Protein AF-A0A6P0YEW1-F1 (a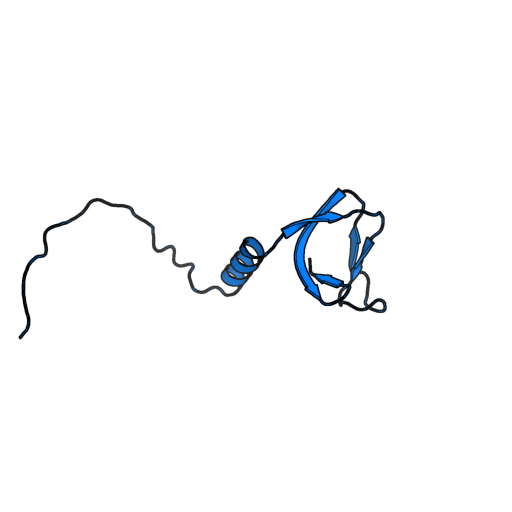fdb_monomer)

Secondary structure (DSSP, 8-state):
----S--------------S-TT-HHHHHHHHHHHT-EEEE--SSSEEEESSSSTTSPEEEEE-TT-EEEE-EEETTEEE-

Sequence (81 aa):
MKSLITLLSIFLISLNTESGLAQNPEYQYQIEVEMNTICSLINDNNVNIRQRPDASSPIITQLNREDRVRVIRRTGNWIHI

Solvent-accessible surface area (backbone atoms only — not comparable to full-atom values): 5440 Å² total; per-residue (Å²): 138,86,85,92,87,78,96,79,85,78,83,83,82,83,84,72,76,84,66,93,64,92,83,46,70,67,58,54,49,51,50,49,51,65,77,52,40,44,85,42,65,38,90,47,68,72,42,75,41,49,80,44,98,44,94,86,38,60,70,78,50,67,44,36,54,71,41,77,46,50,38,56,47,76,58,93,94,37,74,44,103

Radius of gyration: 23.61 Å; Cα contacts (8 Å, |Δi|>4): 83; chains: 1; bounding box: 33×33×69 Å

Mean predicted aligned error: 13.25 Å

pLDDT: mean 75.84, std 24.95, range [26.86, 98.69]

Foldseek 3Di:
DDDDDDPDPDDDDDDPPPPVPPDDVVVVVVVLLVVQWDKDWDQAFQQFDFPDPDPPGDGPDGDGGRDIDTFNDDDVPDTDD

Structure (mmCIF, N/CA/C/O backbone):
data_AF-A0A6P0YEW1-F1
#
_entry.id   AF-A0A6P0YEW1-F1
#
loop_
_atom_site.group_PDB
_atom_site.id
_atom_site.type_symbol
_atom_site.label_atom_id
_atom_site.label_alt_id
_atom_site.label_comp_id
_atom_site.label_asym_id
_atom_site.label_entity_id
_atom_site.label_seq_id
_atom_site.pdbx_PDB_ins_code
_atom_site.Cartn_x
_atom_site.Cartn_y
_atom_site.Cartn_z
_atom_site.occupancy
_atom_site.B_iso_or_equiv
_atom_site.auth_seq_id
_atom_site.auth_comp_id
_atom_site.auth_asym_id
_atom_site.auth_atom_id
_atom_site.pdbx_PDB_model_num
ATOM 1 N N . MET A 1 1 ? -22.270 16.607 57.087 1.00 41.66 1 MET A N 1
ATOM 2 C CA . MET A 1 1 ? -21.102 16.623 57.990 1.00 41.66 1 MET A CA 1
ATOM 3 C C . MET A 1 1 ? -19.864 16.650 57.111 1.00 41.66 1 MET A C 1
ATOM 5 O O . MET A 1 1 ? -19.557 15.660 56.467 1.00 41.66 1 MET A O 1
ATOM 9 N N . LYS A 1 2 ? -19.282 17.841 56.946 1.00 37.00 2 LYS A N 1
ATOM 10 C CA . LYS A 1 2 ? -18.018 18.072 56.244 1.00 37.00 2 LYS A CA 1
ATOM 11 C C . LYS A 1 2 ? -16.906 18.044 57.289 1.00 37.00 2 LYS A C 1
ATOM 13 O O . LYS A 1 2 ? -17.118 18.571 58.377 1.00 37.00 2 LYS A O 1
ATOM 18 N N . SER A 1 3 ? -15.741 17.573 56.855 1.00 34.31 3 SER A N 1
ATOM 19 C CA . SER A 1 3 ? -14.404 17.975 57.303 1.00 34.31 3 SER A CA 1
ATOM 20 C C . SER A 1 3 ? -13.592 16.936 58.083 1.00 34.31 3 SER A C 1
ATOM 22 O O . SER A 1 3 ? -13.985 16.488 59.154 1.00 34.31 3 SER A O 1
ATOM 24 N N . LEU A 1 4 ? -12.377 16.755 57.554 1.00 33.97 4 LEU A N 1
ATOM 25 C CA . LEU A 1 4 ? -11.097 16.807 58.266 1.00 33.97 4 LEU A CA 1
ATOM 26 C C . LEU A 1 4 ? -10.435 15.482 58.658 1.00 33.97 4 LEU A C 1
ATOM 28 O O . LEU A 1 4 ? -10.951 14.749 59.489 1.00 33.97 4 LEU A O 1
ATOM 32 N N . ILE A 1 5 ? -9.255 15.281 58.052 1.00 35.50 5 ILE A N 1
ATOM 33 C CA . ILE A 1 5 ? -8.017 14.563 58.440 1.00 35.50 5 ILE A CA 1
ATOM 34 C C . ILE A 1 5 ? -7.442 14.049 57.095 1.00 35.50 5 ILE A C 1
ATOM 36 O O . ILE A 1 5 ? -8.047 13.184 56.480 1.00 35.50 5 ILE A O 1
ATOM 40 N N . THR A 1 6 ? -6.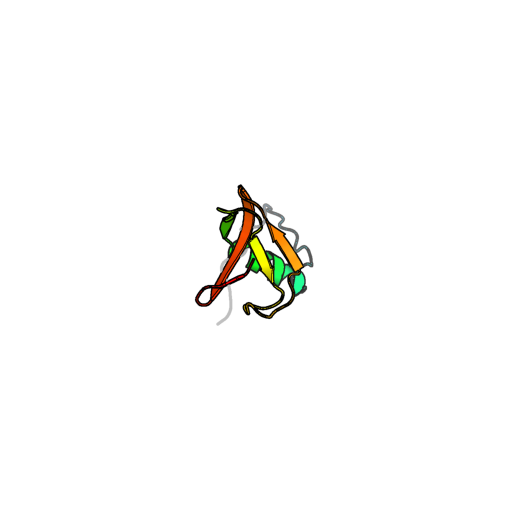356 14.524 56.477 1.00 33.50 6 THR A N 1
ATOM 41 C CA . THR A 1 6 ? -5.319 15.503 56.819 1.00 33.50 6 THR A CA 1
ATOM 42 C C . THR A 1 6 ? -4.579 15.847 55.517 1.00 33.50 6 THR A C 1
ATOM 44 O O . THR A 1 6 ? -4.109 14.950 54.821 1.00 33.50 6 THR A O 1
ATOM 47 N N . LEU A 1 7 ? -4.441 17.134 55.192 1.00 34.66 7 LEU A N 1
ATOM 48 C CA . LEU A 1 7 ? -3.384 17.614 54.301 1.00 34.66 7 LEU A CA 1
ATOM 49 C C . LEU A 1 7 ? -2.069 17.600 55.091 1.00 34.66 7 LEU A C 1
ATOM 51 O O . LEU A 1 7 ? -1.919 18.462 55.949 1.00 34.66 7 LEU A O 1
ATOM 55 N N . LEU A 1 8 ? -1.145 16.668 54.828 1.00 26.86 8 LEU A N 1
ATOM 56 C CA . LEU A 1 8 ? 0.308 16.881 54.994 1.00 26.86 8 LEU A CA 1
ATOM 57 C C . LEU A 1 8 ? 1.138 15.717 54.408 1.00 26.86 8 LEU A C 1
ATOM 59 O O . LEU A 1 8 ? 1.876 15.033 55.106 1.00 26.86 8 LEU A O 1
ATOM 63 N N . SER A 1 9 ? 1.043 15.494 53.100 1.00 37.28 9 SER A N 1
ATOM 64 C CA . SER A 1 9 ? 2.156 14.925 52.325 1.00 37.28 9 SER A CA 1
ATOM 65 C C . SER A 1 9 ? 2.388 15.867 51.153 1.00 37.28 9 SER A C 1
ATOM 67 O O . SER A 1 9 ? 1.985 15.657 50.014 1.00 37.28 9 SER A O 1
ATOM 69 N N . ILE A 1 10 ? 2.907 17.032 51.517 1.00 36.53 10 ILE A N 1
ATOM 70 C CA . ILE A 1 10 ? 3.364 18.053 50.593 1.00 36.53 10 ILE A CA 1
ATOM 71 C C . ILE A 1 10 ? 4.647 17.512 49.951 1.00 36.53 10 ILE A C 1
ATOM 73 O O . ILE A 1 10 ? 5.616 17.248 50.651 1.00 36.53 10 ILE A O 1
ATOM 77 N N . PHE A 1 11 ? 4.616 17.414 48.619 1.00 41.41 11 PHE A N 1
ATOM 78 C CA . PHE A 1 11 ? 5.707 17.825 47.731 1.00 41.41 11 PHE A CA 1
ATOM 79 C C . PHE A 1 11 ? 6.986 16.980 47.745 1.00 41.41 11 PHE A C 1
ATOM 81 O O . PHE A 1 11 ? 7.837 17.160 48.599 1.00 41.41 11 PHE A O 1
ATOM 88 N N . LEU A 1 12 ? 7.162 16.169 46.698 1.00 33.94 12 LEU A N 1
ATOM 89 C CA . LEU A 1 12 ? 8.353 16.182 45.838 1.00 33.94 12 LEU A CA 1
ATOM 90 C C . LEU A 1 12 ? 7.977 15.541 44.485 1.00 33.94 12 LEU A C 1
ATOM 92 O O . LEU A 1 12 ? 7.971 14.330 44.320 1.00 33.94 12 LEU A O 1
ATOM 96 N N . ILE A 1 13 ? 7.579 16.403 43.550 1.00 39.12 13 ILE A N 1
ATOM 97 C CA . ILE A 1 13 ? 7.975 16.399 42.135 1.00 39.12 13 ILE A CA 1
ATOM 98 C C . ILE A 1 13 ? 8.138 15.011 41.471 1.00 39.12 13 ILE A C 1
ATOM 100 O O . ILE A 1 13 ? 9.182 14.370 41.544 1.00 39.12 13 ILE A O 1
ATOM 104 N N . SER A 1 14 ? 7.194 14.669 40.601 1.00 39.56 14 SER A N 1
ATOM 105 C CA . SER A 1 14 ? 7.586 14.484 39.203 1.00 39.56 14 SER A CA 1
ATOM 106 C C . SER A 1 14 ? 6.688 15.349 38.343 1.00 39.56 14 SER A C 1
ATOM 108 O O . SER A 1 14 ? 5.506 15.077 38.155 1.00 39.56 14 SER A O 1
ATOM 110 N N . LEU A 1 15 ? 7.284 16.454 37.899 1.00 43.72 15 LEU A N 1
ATOM 111 C CA . LEU A 1 15 ? 6.837 17.258 36.779 1.00 43.72 15 LEU A CA 1
ATOM 112 C C . LEU A 1 15 ? 6.608 16.323 35.592 1.00 43.72 15 LEU A C 1
ATOM 114 O O . LEU A 1 15 ? 7.564 15.915 34.946 1.00 43.72 15 LEU A O 1
ATOM 118 N N . ASN A 1 16 ? 5.357 16.026 35.279 1.00 45.84 16 ASN A N 1
ATOM 119 C CA . ASN A 1 16 ? 5.006 15.866 33.884 1.00 45.84 16 ASN A CA 1
ATOM 120 C C . ASN A 1 16 ? 4.214 17.113 33.561 1.00 45.84 16 ASN A C 1
ATOM 122 O O . ASN A 1 16 ? 3.076 17.288 33.988 1.00 45.84 16 ASN A O 1
ATOM 126 N N . THR A 1 17 ? 4.926 18.036 32.925 1.00 40.06 17 THR A N 1
ATOM 127 C CA . THR A 1 17 ? 4.367 19.118 32.140 1.00 40.06 17 THR A CA 1
ATOM 128 C C . THR A 1 17 ? 3.055 18.653 31.522 1.00 40.06 17 THR A C 1
ATOM 130 O O . THR A 1 17 ? 3.041 17.733 30.703 1.00 40.06 17 THR A O 1
ATOM 133 N N . GLU A 1 18 ? 1.948 19.298 31.882 1.00 51.03 18 GLU A N 1
ATOM 134 C CA . GLU A 1 18 ? 0.797 19.352 30.990 1.00 51.03 18 GLU A CA 1
ATOM 135 C C . GLU A 1 18 ? 1.274 20.112 29.747 1.00 51.03 18 GLU A C 1
ATOM 137 O O . GLU A 1 18 ? 1.101 21.319 29.602 1.00 51.03 18 GLU A O 1
ATOM 142 N N . SER A 1 19 ? 2.005 19.418 28.872 1.00 44.62 19 SER A N 1
ATOM 143 C CA . SER A 1 19 ? 2.218 19.896 27.521 1.00 44.62 19 SER A CA 1
ATOM 144 C C . SER A 1 19 ? 0.824 19.965 26.914 1.00 44.62 19 SER A C 1
ATOM 146 O O . SER A 1 19 ? 0.113 18.962 26.850 1.00 44.62 19 SER A O 1
ATOM 148 N N . GLY A 1 20 ? 0.389 21.177 26.581 1.00 43.28 20 GLY A N 1
ATOM 149 C CA . GLY A 1 20 ? -0.912 21.454 25.984 1.00 43.28 20 GLY A CA 1
ATOM 150 C C . GLY A 1 20 ? -1.032 20.865 24.577 1.00 43.28 20 GLY A C 1
ATOM 151 O O . GLY A 1 20 ? -1.108 21.607 23.608 1.00 43.28 20 GLY A O 1
ATOM 152 N N . LEU A 1 21 ? -1.034 19.535 24.461 1.00 42.59 21 LEU A N 1
ATOM 153 C CA . LEU A 1 21 ? -1.154 18.784 23.207 1.00 42.59 21 LEU A CA 1
ATOM 154 C C . LEU A 1 21 ? -2.408 17.895 23.158 1.00 42.59 21 LEU A C 1
ATOM 156 O O . LEU A 1 21 ? -2.660 17.237 22.152 1.00 42.59 21 LEU A O 1
ATOM 160 N N . ALA A 1 22 ? -3.237 17.884 24.203 1.00 53.38 22 ALA A N 1
ATOM 161 C CA . ALA A 1 22 ? -4.319 16.909 24.352 1.00 53.38 22 ALA A CA 1
ATOM 162 C C . ALA A 1 22 ? -5.594 17.165 23.511 1.00 53.38 22 ALA A C 1
ATOM 164 O O . ALA A 1 22 ? -6.640 16.618 23.849 1.00 53.38 22 ALA A O 1
ATOM 165 N N . GLN A 1 23 ? -5.567 17.972 22.440 1.00 50.84 23 GLN A N 1
ATOM 166 C CA . GLN A 1 23 ? -6.753 18.242 21.597 1.00 50.84 23 GLN A CA 1
ATOM 167 C C . GLN A 1 23 ? -6.422 18.434 20.097 1.00 50.84 23 GLN A C 1
ATOM 169 O O . GLN A 1 23 ? -7.020 19.279 19.437 1.00 50.84 23 GLN A O 1
ATOM 174 N N . ASN A 1 24 ? -5.478 17.677 19.524 1.00 54.12 24 ASN A N 1
ATOM 175 C CA . ASN A 1 24 ? -5.383 17.554 18.060 1.00 54.12 24 ASN A CA 1
ATOM 176 C C . ASN A 1 24 ? -5.814 16.136 17.637 1.00 54.12 24 ASN A C 1
ATOM 178 O O . ASN A 1 24 ? -5.139 15.174 18.024 1.00 54.12 24 ASN A O 1
ATOM 182 N N . PRO A 1 25 ? -6.890 15.976 16.842 1.00 66.50 25 PRO A N 1
ATOM 183 C CA . PRO A 1 25 ? -7.312 14.666 16.344 1.00 66.50 25 PRO A CA 1
ATOM 184 C C . PRO A 1 25 ? -6.239 13.980 15.486 1.00 66.50 25 PRO A C 1
ATOM 186 O O . PRO A 1 25 ? -6.183 12.755 15.452 1.00 66.50 25 PRO A O 1
ATOM 189 N N . GLU A 1 26 ? -5.347 14.740 14.848 1.00 69.25 26 GLU A N 1
ATOM 190 C CA . GLU A 1 26 ? -4.226 14.190 14.085 1.00 69.25 26 GLU A CA 1
ATOM 191 C C . GLU A 1 26 ? -3.214 13.474 14.990 1.00 69.25 26 GLU A C 1
ATOM 193 O O . GLU A 1 26 ? -2.773 12.377 14.658 1.00 69.25 26 GLU A O 1
ATOM 198 N N . TYR A 1 27 ? -2.911 14.023 16.175 1.00 59.78 27 TYR A N 1
ATOM 199 C CA . TYR A 1 27 ? -2.046 13.338 17.143 1.00 59.78 27 TYR A CA 1
ATOM 200 C C . TYR A 1 27 ? -2.718 12.085 17.706 1.00 59.78 27 TYR A C 1
ATOM 202 O O . TYR A 1 27 ? -2.060 11.064 17.857 1.00 59.78 27 TYR A O 1
ATOM 210 N N . GLN A 1 28 ? -4.026 12.116 17.973 1.00 59.88 28 GLN A N 1
ATOM 211 C CA . GLN A 1 28 ? -4.748 10.917 18.420 1.00 59.88 28 GLN A CA 1
ATOM 212 C C . GLN A 1 28 ? -4.738 9.810 17.355 1.00 59.88 28 GLN A C 1
ATOM 214 O O . GLN A 1 28 ? -4.486 8.656 17.691 1.00 59.88 28 GLN A O 1
ATOM 219 N N . TYR A 1 29 ? -4.913 10.162 16.076 1.00 69.69 29 TYR A N 1
ATOM 220 C CA . TYR A 1 29 ? -4.796 9.213 14.965 1.00 69.69 29 TYR A CA 1
ATOM 221 C C . TYR A 1 29 ? -3.378 8.643 14.842 1.00 69.69 29 TYR A C 1
ATOM 223 O O . TYR A 1 29 ? -3.211 7.437 14.690 1.00 69.69 29 TYR A O 1
ATOM 231 N N . GLN A 1 30 ? -2.346 9.484 14.955 1.00 68.81 30 GLN A N 1
ATOM 232 C CA . GLN A 1 30 ? -0.953 9.026 14.927 1.00 68.81 30 GLN A CA 1
ATOM 233 C C . GLN A 1 30 ? -0.654 8.037 16.068 1.00 68.81 30 GLN A C 1
ATOM 235 O O . GLN A 1 30 ? -0.054 6.993 15.815 1.00 68.81 30 GLN A O 1
ATOM 240 N N . ILE A 1 31 ? -1.131 8.318 17.287 1.00 69.81 31 ILE A N 1
ATOM 241 C CA . ILE A 1 31 ? -0.984 7.427 18.450 1.00 69.81 31 ILE A CA 1
ATOM 242 C C . ILE A 1 31 ? -1.743 6.108 18.243 1.00 69.81 31 ILE A C 1
ATOM 244 O O . ILE A 1 31 ? -1.202 5.046 18.535 1.00 69.81 31 ILE A O 1
ATOM 248 N N . GLU A 1 32 ? -2.968 6.142 17.710 1.00 72.25 32 GLU A N 1
ATOM 249 C CA . GLU A 1 32 ? -3.750 4.932 17.421 1.00 72.25 32 GLU A CA 1
ATOM 250 C C . GLU A 1 32 ? -3.063 4.052 16.367 1.00 72.25 32 GLU A C 1
ATOM 252 O O . GLU A 1 32 ? -2.939 2.842 16.559 1.00 72.25 32 GLU A O 1
ATOM 257 N N . VAL A 1 33 ? -2.562 4.653 15.282 1.00 75.12 33 VAL A N 1
ATOM 258 C CA . VAL A 1 33 ? -1.810 3.937 14.243 1.00 75.12 33 VAL A CA 1
ATOM 259 C C . VAL A 1 33 ? -0.547 3.316 14.839 1.00 75.12 33 VAL A C 1
ATOM 261 O O . VAL A 1 33 ? -0.254 2.156 14.569 1.00 75.12 33 VAL A O 1
ATOM 264 N N . GLU A 1 34 ? 0.200 4.029 15.679 1.00 75.12 34 GLU A N 1
ATOM 265 C CA . GLU A 1 34 ? 1.417 3.481 16.287 1.00 75.12 34 GLU A CA 1
ATOM 266 C C . GLU A 1 34 ? 1.124 2.350 17.286 1.00 75.12 34 GLU A C 1
ATOM 268 O O . GLU A 1 34 ? 1.812 1.330 17.277 1.00 75.12 34 GLU A O 1
ATOM 273 N N . MET A 1 35 ? 0.072 2.480 18.098 1.00 73.81 35 MET A N 1
ATOM 274 C CA . MET A 1 35 ? -0.290 1.485 19.115 1.00 73.81 35 MET A CA 1
ATOM 275 C C . MET A 1 35 ? -1.011 0.255 18.542 1.00 73.81 35 MET A C 1
ATOM 277 O O . MET A 1 35 ? -1.015 -0.795 19.183 1.00 73.81 35 MET A O 1
ATOM 281 N N . ASN A 1 36 ? -1.626 0.371 17.361 1.00 85.06 36 ASN A N 1
ATOM 282 C CA . ASN A 1 36 ? -2.471 -0.670 16.770 1.00 85.06 36 ASN A CA 1
ATOM 283 C C . ASN A 1 36 ? -1.996 -1.130 15.380 1.00 85.06 36 ASN A C 1
ATOM 285 O O . ASN A 1 36 ? -2.789 -1.629 14.582 1.00 85.06 36 ASN A O 1
ATOM 289 N N . THR A 1 37 ? -0.706 -0.973 15.069 1.00 90.50 37 THR A N 1
ATOM 290 C CA . THR A 1 37 ? -0.110 -1.524 13.843 1.00 90.50 37 THR A CA 1
ATOM 291 C C . THR A 1 37 ? 0.876 -2.649 14.115 1.00 90.50 37 THR A C 1
ATOM 293 O O . THR A 1 37 ? 1.449 -2.781 15.194 1.00 90.50 37 THR A O 1
ATOM 296 N N . ILE A 1 38 ? 1.098 -3.470 13.088 1.00 92.50 38 ILE A N 1
ATOM 297 C CA . ILE A 1 38 ? 2.097 -4.539 13.094 1.00 92.50 38 ILE A CA 1
ATOM 298 C C . ILE A 1 38 ? 3.144 -4.247 12.018 1.00 92.50 38 ILE A C 1
ATOM 300 O O . ILE A 1 38 ? 2.822 -4.174 10.829 1.00 92.50 38 ILE A O 1
ATOM 304 N N . CYS A 1 39 ? 4.413 -4.131 12.412 1.00 93.50 39 CYS A N 1
ATOM 305 C CA . CYS A 1 39 ? 5.530 -4.065 11.469 1.00 93.50 39 CYS A CA 1
ATOM 306 C C . CYS A 1 39 ? 5.655 -5.392 10.710 1.00 93.50 39 CYS A C 1
ATOM 308 O O . CYS A 1 39 ? 5.869 -6.440 11.315 1.00 93.50 39 CYS A O 1
ATOM 310 N N . SER A 1 40 ? 5.531 -5.340 9.387 1.00 94.94 40 SER A N 1
ATOM 311 C CA . SER A 1 40 ? 5.556 -6.511 8.509 1.00 94.94 40 SER A CA 1
ATOM 312 C C . SER A 1 40 ? 6.513 -6.304 7.338 1.00 94.94 40 SER A C 1
ATOM 314 O O . SER A 1 40 ? 6.824 -5.171 6.971 1.00 94.94 40 SER A O 1
ATOM 316 N N . LEU A 1 41 ? 6.966 -7.413 6.752 1.00 97.19 41 LEU A N 1
ATOM 317 C CA . LEU A 1 41 ? 7.780 -7.428 5.538 1.00 97.19 41 LEU A CA 1
ATOM 318 C C . LEU A 1 41 ? 6.944 -7.915 4.359 1.00 97.19 41 LEU A C 1
ATOM 320 O O . LEU A 1 41 ? 6.188 -8.882 4.483 1.00 97.19 41 LEU A O 1
ATOM 324 N N . ILE A 1 42 ? 7.118 -7.274 3.210 1.00 97.94 42 ILE A N 1
ATOM 325 C CA . ILE A 1 42 ? 6.576 -7.760 1.946 1.00 97.94 42 ILE A CA 1
ATOM 326 C C . ILE A 1 42 ? 7.337 -9.024 1.523 1.00 97.94 42 ILE A C 1
ATOM 328 O O . ILE A 1 42 ? 8.564 -9.098 1.603 1.00 97.94 42 ILE A O 1
ATOM 332 N N . ASN A 1 43 ? 6.603 -10.046 1.084 1.00 97.44 43 ASN A N 1
ATOM 333 C CA . ASN A 1 43 ? 7.147 -11.370 0.776 1.00 97.44 43 ASN A CA 1
ATOM 334 C C . ASN A 1 43 ? 7.294 -11.653 -0.728 1.00 97.44 43 ASN A C 1
ATOM 336 O O . ASN A 1 43 ? 7.679 -12.770 -1.078 1.00 97.44 43 ASN A O 1
ATOM 340 N N . ASP A 1 44 ? 7.004 -10.681 -1.596 1.00 98.25 44 ASP A N 1
ATOM 341 C CA . ASP A 1 44 ? 7.087 -10.809 -3.053 1.00 98.25 44 ASP A CA 1
ATOM 342 C C . ASP A 1 44 ? 7.505 -9.491 -3.725 1.00 98.25 44 ASP A C 1
ATOM 344 O O . ASP A 1 44 ? 7.464 -8.431 -3.106 1.00 98.25 44 ASP A O 1
ATOM 348 N N . ASN A 1 45 ? 7.924 -9.548 -4.986 1.00 98.38 45 ASN A N 1
ATOM 349 C CA . ASN A 1 45 ? 8.319 -8.369 -5.752 1.00 98.38 45 ASN A CA 1
ATOM 350 C C . ASN A 1 45 ? 7.139 -7.743 -6.504 1.00 98.38 45 ASN A C 1
ATOM 352 O O . ASN A 1 45 ? 6.183 -8.424 -6.867 1.00 98.38 45 ASN A O 1
ATOM 356 N N . ASN A 1 46 ? 7.228 -6.437 -6.771 1.00 97.75 46 ASN A N 1
ATOM 357 C CA . ASN A 1 46 ? 6.255 -5.682 -7.569 1.00 97.75 46 ASN A CA 1
ATOM 358 C C . ASN A 1 46 ? 4.798 -5.757 -7.051 1.00 97.75 46 ASN A C 1
ATOM 360 O O . ASN A 1 46 ? 3.839 -5.729 -7.828 1.00 97.75 46 ASN A O 1
ATOM 364 N N . VAL A 1 47 ? 4.618 -5.819 -5.729 1.00 97.81 47 VAL A N 1
ATOM 365 C CA . VAL A 1 47 ? 3.311 -5.832 -5.062 1.00 97.81 47 VAL A CA 1
ATOM 366 C C . VAL A 1 47 ? 2.643 -4.468 -5.200 1.00 97.81 47 VAL A C 1
ATOM 368 O O . VAL A 1 47 ? 3.175 -3.451 -4.766 1.00 97.81 47 VAL A O 1
ATOM 371 N N . ASN A 1 48 ? 1.445 -4.442 -5.780 1.00 98.06 48 ASN A N 1
ATOM 372 C CA . ASN A 1 48 ? 0.705 -3.206 -6.027 1.00 98.06 48 ASN A CA 1
ATOM 373 C C . ASN A 1 48 ? 0.021 -2.680 -4.760 1.00 98.06 48 ASN A C 1
ATOM 375 O O . ASN A 1 48 ? -0.852 -3.349 -4.204 1.00 98.06 48 ASN A O 1
ATOM 379 N N . ILE A 1 49 ? 0.320 -1.437 -4.387 1.00 97.75 49 ILE A N 1
ATOM 380 C CA . ILE A 1 49 ? -0.442 -0.680 -3.391 1.00 97.75 49 ILE A CA 1
ATOM 381 C C . ILE A 1 49 ? -1.498 0.139 -4.117 1.00 97.75 49 ILE A C 1
ATOM 383 O O . ILE A 1 49 ? -1.188 0.908 -5.029 1.00 97.75 49 ILE A O 1
ATOM 387 N N . ARG A 1 50 ? -2.761 -0.039 -3.730 1.00 98.06 50 ARG A N 1
ATOM 388 C CA . ARG A 1 50 ? -3.914 0.548 -4.421 1.00 98.06 50 ARG A CA 1
ATOM 389 C C . ARG A 1 50 ? -4.660 1.527 -3.535 1.00 98.06 50 ARG A C 1
ATOM 391 O O . ARG A 1 50 ? -4.683 1.380 -2.318 1.00 98.06 50 ARG A O 1
ATOM 398 N N . GLN A 1 51 ? -5.311 2.501 -4.168 1.00 96.69 51 GLN A N 1
ATOM 399 C CA . GLN A 1 51 ? -6.075 3.532 -3.461 1.00 96.69 51 GLN A CA 1
ATOM 400 C C . GLN A 1 51 ? -7.287 2.975 -2.702 1.00 96.69 51 GLN A C 1
ATOM 402 O O . GLN A 1 51 ? -7.709 3.544 -1.698 1.00 96.69 51 GLN A O 1
ATOM 407 N N . ARG A 1 52 ? -7.874 1.878 -3.186 1.00 96.50 52 ARG A N 1
ATOM 408 C CA . ARG A 1 52 ? -8.990 1.166 -2.554 1.00 96.50 52 ARG A CA 1
ATOM 409 C C . ARG 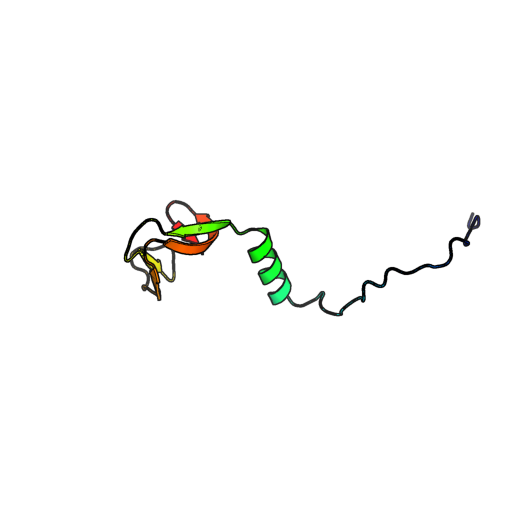A 1 52 ? -8.729 -0.344 -2.594 1.00 96.50 52 ARG A C 1
ATOM 411 O O . ARG A 1 52 ? -7.971 -0.786 -3.460 1.00 96.50 52 ARG A O 1
ATOM 418 N N . PRO A 1 53 ? -9.364 -1.136 -1.707 1.00 95.69 53 PRO A N 1
ATOM 419 C CA . PRO A 1 53 ? -9.284 -2.601 -1.701 1.00 95.69 53 PRO A CA 1
ATOM 420 C C . PRO A 1 53 ? -10.067 -3.219 -2.877 1.00 95.69 53 PRO A C 1
ATOM 422 O O . PRO A 1 53 ? -11.030 -3.962 -2.701 1.00 95.69 53 PRO A O 1
ATOM 425 N N . ASP A 1 54 ? -9.666 -2.862 -4.092 1.00 95.38 54 ASP A N 1
ATOM 426 C CA . ASP A 1 54 ? -10.280 -3.235 -5.360 1.00 95.38 54 ASP A CA 1
ATOM 427 C C . ASP A 1 54 ? -9.175 -3.372 -6.419 1.00 95.38 54 ASP A C 1
ATOM 429 O O . ASP A 1 54 ? -8.336 -2.484 -6.583 1.00 95.38 54 ASP A O 1
ATOM 433 N N . ALA A 1 55 ? -9.175 -4.482 -7.160 1.00 94.94 55 ALA A N 1
ATOM 434 C CA . ALA A 1 55 ? -8.204 -4.752 -8.216 1.00 94.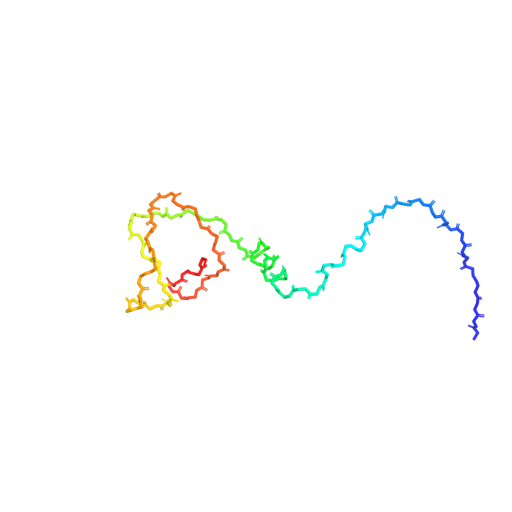94 55 ALA A CA 1
ATOM 435 C C . ALA A 1 55 ? -8.299 -3.766 -9.397 1.00 94.94 55 ALA A C 1
ATOM 437 O O . ALA A 1 55 ? -7.308 -3.584 -10.105 1.00 94.94 55 ALA A O 1
ATOM 438 N N . SER A 1 56 ? -9.448 -3.108 -9.587 1.00 97.50 56 SER A N 1
ATOM 439 C CA . SER A 1 56 ? -9.634 -2.056 -10.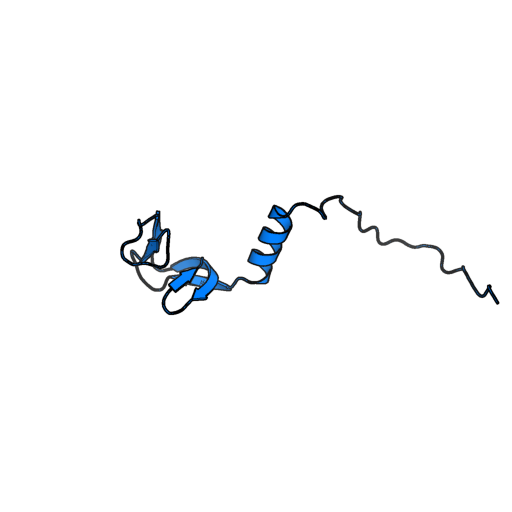592 1.00 97.50 56 SER A CA 1
ATOM 440 C C . SER A 1 56 ? -9.143 -0.675 -10.128 1.00 97.50 56 SER A C 1
ATOM 442 O O . SER A 1 56 ? -8.979 0.235 -10.940 1.00 97.50 56 SER A O 1
ATOM 444 N N . SER A 1 57 ? -8.870 -0.505 -8.827 1.00 98.00 57 SER A N 1
ATOM 445 C CA . SER A 1 57 ? -8.458 0.777 -8.257 1.00 98.00 57 SER A CA 1
ATOM 446 C C . SER A 1 57 ? -7.055 1.188 -8.727 1.00 98.00 57 SER A C 1
ATOM 448 O O . SER A 1 57 ? -6.194 0.312 -8.878 1.00 98.00 57 SER A O 1
ATOM 450 N N . PRO A 1 58 ? -6.784 2.499 -8.910 1.00 98.25 58 PRO A N 1
ATOM 451 C CA . PRO A 1 58 ? -5.464 2.983 -9.294 1.00 98.25 58 PRO A CA 1
ATOM 452 C C . PRO A 1 58 ? -4.352 2.460 -8.381 1.00 98.25 58 PRO A C 1
ATOM 454 O O . PRO A 1 58 ? -4.500 2.417 -7.155 1.00 98.25 58 PRO A O 1
ATOM 457 N N . ILE A 1 59 ? -3.234 2.085 -9.001 1.00 98.38 59 ILE A N 1
ATOM 458 C CA . ILE A 1 59 ? -1.992 1.753 -8.304 1.00 98.38 59 ILE A CA 1
ATOM 459 C C . ILE A 1 59 ? -1.338 3.073 -7.893 1.00 98.38 59 ILE A C 1
ATOM 461 O O . ILE A 1 59 ? -1.123 3.942 -8.734 1.00 98.38 59 ILE A O 1
ATOM 465 N N . ILE A 1 60 ? -1.050 3.225 -6.602 1.00 97.94 60 ILE A N 1
ATOM 466 C CA . ILE A 1 60 ? -0.366 4.397 -6.042 1.00 97.94 60 ILE A CA 1
ATOM 467 C C . ILE A 1 60 ? 1.146 4.182 -6.081 1.00 97.94 60 ILE A C 1
ATOM 469 O O . ILE A 1 60 ? 1.896 5.089 -6.423 1.00 97.94 60 ILE A O 1
ATOM 473 N N . THR A 1 61 ? 1.592 2.979 -5.716 1.00 98.06 61 THR A N 1
ATOM 474 C CA . THR A 1 61 ? 3.004 2.592 -5.723 1.00 98.06 61 THR A CA 1
ATOM 475 C C . THR A 1 61 ? 3.141 1.072 -5.809 1.00 98.06 61 THR A C 1
ATOM 477 O O . THR A 1 61 ? 2.147 0.343 -5.720 1.00 98.06 61 THR A O 1
ATOM 480 N N . GLN A 1 62 ? 4.369 0.592 -5.974 1.00 98.31 62 GLN A N 1
ATOM 481 C CA . GLN A 1 62 ? 4.714 -0.820 -5.893 1.00 98.31 62 GLN A CA 1
ATOM 482 C C . GLN A 1 62 ? 5.787 -1.038 -4.832 1.00 98.31 62 GLN A C 1
ATOM 484 O O . GLN A 1 62 ? 6.709 -0.235 -4.712 1.00 98.31 62 GLN A O 1
ATOM 489 N N . LEU A 1 63 ? 5.657 -2.134 -4.089 1.00 98.12 63 LEU A N 1
ATOM 490 C CA . LEU A 1 63 ? 6.632 -2.580 -3.099 1.00 98.12 63 LEU A CA 1
ATOM 491 C C . LEU A 1 63 ? 7.293 -3.876 -3.553 1.00 98.12 63 LEU A C 1
ATOM 493 O O . LEU A 1 63 ? 6.707 -4.662 -4.300 1.00 98.12 63 LEU A O 1
ATOM 497 N N . ASN A 1 64 ? 8.510 -4.099 -3.088 1.00 98.69 64 ASN A N 1
ATOM 498 C CA . ASN A 1 64 ? 9.289 -5.291 -3.354 1.00 98.69 64 ASN A CA 1
ATOM 499 C C . ASN A 1 64 ? 9.497 -6.118 -2.090 1.00 98.69 64 ASN A C 1
ATOM 501 O O . ASN A 1 64 ? 9.173 -5.704 -0.976 1.00 98.69 64 ASN A O 1
ATOM 505 N N . ARG A 1 65 ? 10.045 -7.318 -2.276 1.00 98.50 65 ARG A N 1
ATOM 506 C CA . ARG A 1 65 ? 10.394 -8.221 -1.185 1.00 98.50 65 ARG A CA 1
ATOM 507 C C . ARG A 1 65 ? 11.284 -7.490 -0.176 1.00 98.50 65 ARG A C 1
ATOM 509 O O . ARG A 1 65 ? 12.160 -6.733 -0.571 1.00 98.50 65 ARG A O 1
ATOM 516 N N . GLU A 1 66 ? 11.055 -7.760 1.109 1.00 98.12 66 GLU A N 1
ATOM 517 C CA . GLU A 1 66 ? 11.746 -7.152 2.260 1.00 98.12 66 GLU A CA 1
ATOM 518 C C . GLU A 1 66 ? 11.433 -5.670 2.528 1.00 98.12 66 GLU A C 1
ATOM 520 O O . GLU A 1 66 ? 11.870 -5.145 3.557 1.00 98.12 66 GLU A O 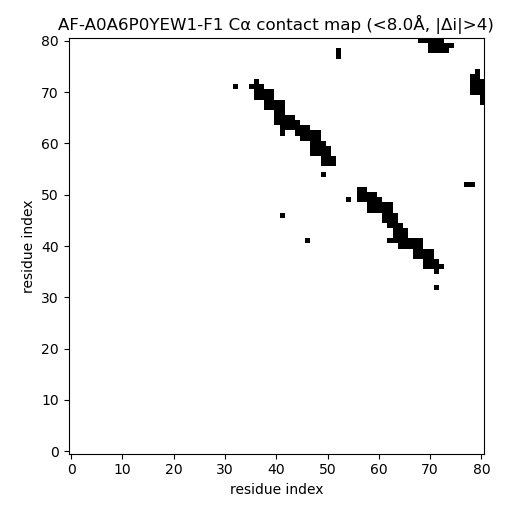1
ATOM 525 N N . ASP A 1 67 ? 10.596 -5.017 1.713 1.00 98.19 67 ASP A N 1
ATOM 526 C CA . ASP A 1 67 ? 10.067 -3.702 2.070 1.00 98.19 67 ASP A CA 1
ATOM 527 C C . ASP A 1 67 ? 9.254 -3.788 3.368 1.00 98.19 67 ASP A C 1
ATOM 529 O O . ASP A 1 67 ? 8.466 -4.716 3.591 1.00 98.19 67 ASP A O 1
ATOM 533 N N . ARG A 1 68 ? 9.456 -2.800 4.243 1.00 96.94 68 ARG A N 1
ATOM 534 C CA . ARG A 1 68 ? 8.801 -2.714 5.551 1.00 96.94 68 ARG A CA 1
ATOM 535 C C . ARG A 1 68 ? 7.524 -1.896 5.452 1.00 96.94 68 ARG A C 1
ATOM 537 O O . ARG A 1 68 ? 7.541 -0.774 4.956 1.00 96.94 68 ARG A O 1
ATOM 544 N N . VAL A 1 69 ? 6.444 -2.423 6.014 1.00 95.19 69 VAL A N 1
ATOM 545 C CA . VAL A 1 69 ? 5.150 -1.739 6.112 1.00 95.19 69 VAL A CA 1
ATOM 546 C C . VAL A 1 69 ? 4.593 -1.845 7.525 1.00 95.19 69 VAL A C 1
ATOM 548 O O . VAL A 1 69 ? 4.885 -2.799 8.250 1.00 95.19 69 VAL A O 1
ATOM 551 N N . ARG A 1 70 ? 3.769 -0.875 7.925 1.00 94.56 70 ARG A N 1
ATOM 552 C CA . ARG A 1 70 ? 2.960 -0.968 9.144 1.00 94.56 70 ARG A CA 1
ATOM 553 C C . ARG A 1 70 ? 1.557 -1.392 8.760 1.00 94.56 70 ARG A C 1
ATOM 555 O O . ARG A 1 70 ? 0.833 -0.633 8.144 1.00 94.56 70 ARG A O 1
ATOM 562 N N . VAL A 1 71 ? 1.171 -2.609 9.113 1.00 93.69 71 VAL A N 1
ATOM 563 C CA . VAL A 1 71 ? -0.178 -3.108 8.846 1.00 93.69 71 VAL A CA 1
ATOM 564 C C . VAL A 1 71 ? -1.132 -2.540 9.885 1.00 93.69 71 VAL A C 1
ATOM 566 O O . VAL A 1 71 ? -0.972 -2.831 11.066 1.00 93.69 71 VAL A O 1
ATOM 569 N N . ILE A 1 72 ? -2.123 -1.771 9.438 1.00 92.38 72 ILE A N 1
ATOM 570 C CA . ILE A 1 72 ? -3.171 -1.178 10.282 1.00 92.38 72 ILE A CA 1
ATOM 571 C C . ILE A 1 72 ? -4.279 -2.199 10.535 1.00 92.38 72 ILE A C 1
ATOM 573 O O . ILE A 1 72 ? -4.718 -2.399 11.662 1.00 92.38 72 ILE A O 1
ATOM 577 N N . ARG A 1 73 ? -4.768 -2.854 9.475 1.00 90.75 73 ARG A N 1
ATOM 578 C CA . ARG A 1 73 ? -5.802 -3.893 9.585 1.00 90.75 73 ARG A CA 1
ATOM 579 C C . ARG A 1 73 ? -5.888 -4.764 8.342 1.00 90.75 73 ARG A C 1
ATOM 581 O O . ARG A 1 73 ? -5.467 -4.375 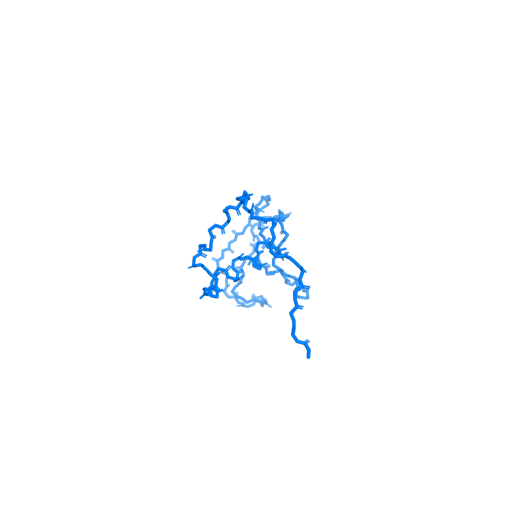7.253 1.00 90.75 73 ARG A O 1
ATOM 588 N N . ARG A 1 74 ? -6.550 -5.910 8.495 1.00 92.06 74 ARG A N 1
ATOM 589 C CA . ARG A 1 74 ? -6.973 -6.778 7.392 1.00 92.06 74 ARG A CA 1
ATOM 590 C C . ARG A 1 74 ? -8.479 -6.672 7.171 1.00 92.06 74 ARG A C 1
ATOM 592 O O . ARG A 1 74 ? -9.256 -6.672 8.122 1.00 92.06 74 ARG A O 1
ATOM 599 N N . THR A 1 75 ? -8.905 -6.628 5.913 1.00 92.19 75 THR A N 1
ATOM 600 C CA . THR A 1 75 ? -10.322 -6.706 5.531 1.00 92.19 75 THR A CA 1
ATOM 601 C C . THR A 1 75 ? -10.465 -7.672 4.360 1.00 92.19 75 THR A C 1
ATOM 603 O O . THR A 1 75 ? -10.078 -7.372 3.232 1.00 92.19 75 THR A O 1
ATOM 606 N N . GLY A 1 76 ? -10.975 -8.874 4.641 1.00 93.00 76 GLY A N 1
ATOM 607 C CA . GLY A 1 76 ? -11.010 -9.969 3.670 1.00 93.00 76 GLY A CA 1
ATOM 608 C C . GLY A 1 76 ? -9.603 -10.348 3.196 1.00 93.00 76 GLY A C 1
ATOM 609 O O . GLY A 1 76 ? -8.765 -10.780 3.992 1.00 93.00 76 GLY A O 1
ATOM 610 N N . ASN A 1 77 ? -9.347 -10.161 1.901 1.00 94.31 77 ASN A N 1
ATOM 611 C CA . ASN A 1 77 ? -8.056 -10.445 1.2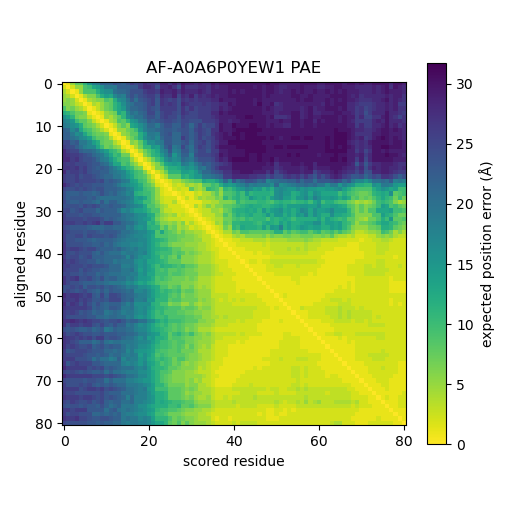62 1.00 94.31 77 ASN A CA 1
ATOM 612 C C . ASN A 1 77 ? -7.136 -9.223 1.151 1.00 94.31 77 ASN A C 1
ATOM 614 O O . ASN A 1 77 ? -6.026 -9.349 0.644 1.00 94.31 77 ASN A O 1
ATOM 618 N N . TRP A 1 78 ? -7.577 -8.058 1.628 1.00 96.31 78 TRP A N 1
ATOM 619 C CA . TRP A 1 78 ? -6.819 -6.817 1.539 1.00 96.31 78 TRP A CA 1
ATOM 620 C C . TRP A 1 78 ? -6.180 -6.450 2.869 1.00 96.31 78 TRP A C 1
ATOM 622 O O . TRP A 1 78 ? -6.757 -6.653 3.942 1.00 96.31 78 TRP A O 1
ATOM 632 N N . ILE A 1 79 ? -4.990 -5.873 2.770 1.00 96.31 79 ILE A N 1
ATOM 633 C CA . ILE A 1 79 ? -4.245 -5.311 3.887 1.00 96.31 79 ILE A CA 1
ATOM 634 C C . ILE A 1 79 ? -4.243 -3.795 3.726 1.00 96.31 79 ILE A C 1
ATOM 636 O O . ILE A 1 79 ? -3.936 -3.288 2.649 1.00 96.31 79 ILE A O 1
ATOM 640 N N . HIS A 1 80 ? -4.608 -3.093 4.794 1.00 95.06 80 HIS A N 1
ATOM 641 C CA . HIS A 1 80 ? -4.426 -1.653 4.898 1.00 95.06 80 HIS A CA 1
ATOM 642 C C . HIS A 1 80 ? -3.088 -1.400 5.588 1.00 95.06 80 HIS A C 1
ATOM 644 O O . HIS A 1 80 ? -2.878 -1.890 6.704 1.00 95.06 80 HIS A O 1
ATOM 650 N N . ILE A 1 81 ? -2.207 -0.686 4.894 1.00 92.88 81 ILE A N 1
ATOM 651 C CA . ILE A 1 81 ? -0.903 -0.227 5.381 1.00 92.88 81 ILE A CA 1
ATOM 652 C C . ILE A 1 81 ? -0.883 1.289 5.535 1.00 92.88 81 ILE A C 1
ATOM 654 O O . ILE A 1 81 ? -1.734 1.930 4.878 1.00 92.88 81 ILE A O 1
#

Nearest PDB structures (fo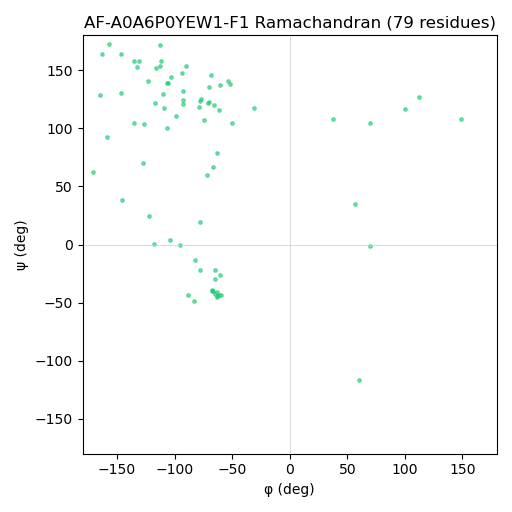ldseek):
  8rn3-assembly1_B  TM=3.430E-01  e=4.236E+00  Influenza B virus (B/Memphis/13/2003)
  5y9e-assembly1_D  TM=2.595E-01  e=5.191E+00  human papillomavirus 58
  5y9e-assembly1_B  TM=2.579E-01  e=5.945E+00  human papillomavirus 58
  6igc-assembly3_N  TM=2.596E-01  e=5.555E+00  human papillomavirus 58